Protein AF-A0A2M7UTR7-F1 (afdb_monomer_lite)

Secondary structure (DSSP, 8-state):
--SSS----SEEEE-SS-EEEHHHHHHHHHHHHHHHHHHHHHHHTT--HHHHHHHHHHHHHHHHHHHHHHIIIIISHHHHHH-GGGTT-GGG----HHHHHHHHHHHHHHHHHHHHHHHTTTS---

Structure (mmCIF, N/CA/C/O backbone):
data_AF-A0A2M7UTR7-F1
#
_entry.id   AF-A0A2M7UTR7-F1
#
loop_
_atom_site.group_PDB
_atom_site.id
_atom_site.type_symbol
_atom_site.label_atom_id
_atom_site.label_alt_id
_atom_site.label_comp_id
_atom_site.label_asym_id
_atom_site.label_entity_id
_atom_site.label_seq_id
_atom_site.pdbx_PDB_ins_code
_atom_site.Cartn_x
_atom_site.Cartn_y
_atom_site.Cartn_z
_atom_site.occupancy
_atom_site.B_iso_or_equiv
_atom_site.auth_seq_id
_atom_site.auth_comp_id
_atom_site.auth_asym_id
_atom_site.auth_atom_id
_atom_site.pdbx_PDB_model_num
ATOM 1 N N . MET A 1 1 ? 19.095 -34.687 -1.006 1.00 53.78 1 MET A N 1
ATOM 2 C CA . MET A 1 1 ? 19.496 -33.792 -2.116 1.00 53.78 1 MET A CA 1
ATOM 3 C C . MET A 1 1 ? 18.307 -33.437 -3.035 1.00 53.78 1 MET A C 1
ATOM 5 O O . MET A 1 1 ? 18.506 -33.242 -4.220 1.00 53.78 1 MET A O 1
ATOM 9 N N . PHE A 1 2 ? 17.070 -33.324 -2.514 1.00 61.19 2 PHE A N 1
ATOM 10 C CA . PHE A 1 2 ? 15.845 -33.112 -3.324 1.00 61.19 2 PHE A CA 1
ATOM 11 C C . PHE A 1 2 ? 15.116 -31.790 -3.008 1.00 61.19 2 PHE A C 1
ATOM 13 O O . PHE A 1 2 ? 14.211 -31.396 -3.732 1.00 61.19 2 PHE A O 1
ATOM 20 N N . LEU A 1 3 ? 15.519 -31.089 -1.940 1.00 62.69 3 LEU A N 1
ATOM 21 C CA . LEU A 1 3 ? 14.885 -29.848 -1.475 1.00 62.69 3 LEU A CA 1
ATOM 22 C C . LEU A 1 3 ? 15.537 -28.572 -2.037 1.00 62.69 3 LEU A C 1
ATOM 24 O O . LEU A 1 3 ? 14.979 -27.494 -1.884 1.00 62.69 3 LEU A O 1
ATOM 28 N N . HIS A 1 4 ? 16.703 -28.669 -2.686 1.00 64.81 4 HIS A N 1
ATOM 29 C CA . HIS A 1 4 ? 17.473 -27.489 -3.113 1.00 64.81 4 HIS A CA 1
ATOM 30 C C . HIS A 1 4 ? 17.095 -26.966 -4.509 1.00 64.81 4 HIS A C 1
ATOM 32 O O . HIS A 1 4 ? 17.538 -25.887 -4.888 1.00 64.81 4 HIS A O 1
ATOM 38 N N . THR A 1 5 ? 16.284 -27.707 -5.271 1.00 67.19 5 THR A N 1
ATOM 39 C CA . THR A 1 5 ? 15.971 -27.395 -6.681 1.00 67.19 5 THR A CA 1
ATOM 40 C C . THR A 1 5 ? 14.481 -27.359 -6.992 1.00 67.19 5 THR A C 1
ATOM 42 O O . THR A 1 5 ? 14.106 -27.164 -8.147 1.00 67.19 5 THR A O 1
ATOM 45 N N . PHE A 1 6 ? 13.615 -27.513 -5.988 1.00 71.56 6 PHE A N 1
ATOM 46 C CA . PHE A 1 6 ? 12.182 -27.343 -6.193 1.00 71.56 6 PHE A CA 1
ATOM 47 C C . PHE A 1 6 ? 11.869 -25.845 -6.259 1.00 71.56 6 PHE A C 1
ATOM 49 O O . PHE A 1 6 ? 11.554 -25.210 -5.257 1.00 71.56 6 PHE A O 1
ATOM 56 N N . ILE A 1 7 ? 12.038 -25.270 -7.449 1.00 73.38 7 ILE A N 1
ATOM 57 C CA . ILE A 1 7 ? 11.654 -23.897 -7.770 1.00 73.38 7 ILE A CA 1
ATOM 58 C C . ILE A 1 7 ? 10.252 -23.994 -8.379 1.00 73.38 7 ILE A C 1
ATOM 60 O O . ILE A 1 7 ? 10.135 -24.289 -9.572 1.00 73.38 7 ILE A O 1
ATOM 64 N N . PRO A 1 8 ? 9.173 -23.838 -7.588 1.00 75.06 8 PRO A N 1
ATOM 65 C CA . PRO A 1 8 ? 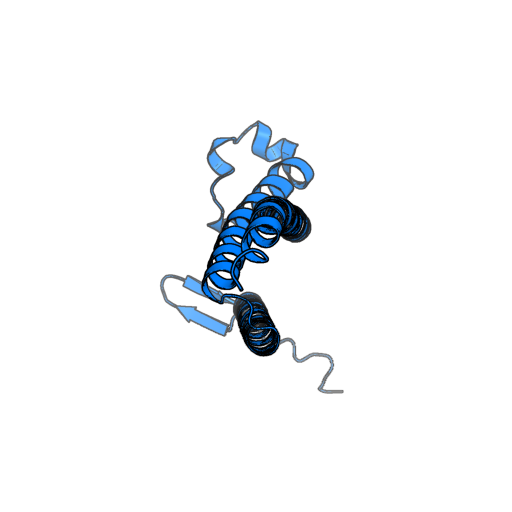7.837 -23.785 -8.158 1.00 75.06 8 PRO A CA 1
ATOM 66 C C . PRO A 1 8 ? 7.778 -22.628 -9.159 1.00 75.06 8 PRO A C 1
ATOM 68 O O . PRO A 1 8 ? 8.327 -21.551 -8.914 1.00 75.06 8 PRO A O 1
ATOM 71 N N . GLY A 1 9 ? 7.131 -22.859 -10.302 1.00 80.81 9 GLY A N 1
ATOM 72 C CA . GLY A 1 9 ? 6.949 -21.817 -11.306 1.00 80.81 9 GLY A CA 1
ATOM 73 C C . GLY A 1 9 ? 6.285 -20.576 -10.689 1.00 80.81 9 GLY A C 1
ATOM 74 O O . GLY A 1 9 ? 5.444 -20.711 -9.799 1.00 80.81 9 GLY A O 1
ATOM 75 N N . PRO A 1 10 ? 6.617 -19.355 -11.145 1.00 84.00 10 PRO A N 1
ATOM 76 C CA . PRO A 1 10 ? 6.105 -18.119 -10.544 1.00 84.00 10 PRO A CA 1
ATOM 77 C C . PRO A 1 10 ? 4.594 -17.915 -10.754 1.00 84.00 10 PRO A C 1
ATOM 79 O O . PRO A 1 10 ? 3.991 -17.013 -10.165 1.00 84.00 10 PRO A O 1
ATOM 82 N N . ILE A 1 11 ? 3.980 -18.751 -11.590 1.00 87.00 11 ILE A N 1
ATOM 83 C CA . ILE A 1 11 ? 2.613 -18.622 -12.069 1.00 87.00 11 ILE A CA 1
ATOM 84 C C . ILE A 1 11 ? 1.722 -19.588 -11.295 1.00 87.00 11 ILE A C 1
ATOM 86 O O . ILE A 1 11 ? 1.987 -20.788 -11.244 1.00 87.00 11 ILE A O 1
ATOM 90 N N . ALA A 1 12 ? 0.670 -19.048 -10.687 1.00 84.38 12 ALA A N 1
ATOM 91 C CA . ALA A 1 12 ? -0.348 -19.828 -9.998 1.00 84.38 12 ALA A CA 1
ATOM 92 C C . ALA A 1 12 ? -1.397 -20.323 -10.995 1.00 84.38 12 ALA A C 1
ATOM 94 O O . ALA A 1 12 ? -1.664 -21.519 -11.086 1.00 84.38 12 ALA A O 1
ATOM 95 N N . TRP A 1 13 ? -1.944 -19.395 -11.785 1.00 87.50 13 TRP A N 1
ATOM 96 C CA . TRP A 1 13 ? -2.955 -19.689 -12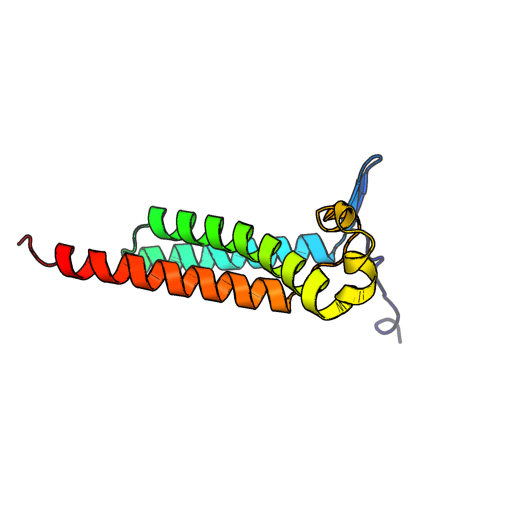.793 1.00 87.50 13 TRP A CA 1
ATOM 97 C C . TRP A 1 13 ? -2.710 -18.903 -14.075 1.00 87.50 13 TRP A C 1
ATOM 99 O O . TRP A 1 13 ? -2.407 -17.708 -14.052 1.00 87.50 13 TRP A O 1
ATOM 109 N N . HIS A 1 14 ? -2.901 -19.586 -15.199 1.00 83.62 14 HIS A N 1
ATOM 110 C CA . HIS A 1 14 ? -2.947 -18.988 -16.524 1.00 83.62 14 HIS A CA 1
ATOM 111 C C . HIS A 1 14 ? -4.399 -18.878 -16.976 1.00 83.62 14 HIS A C 1
ATOM 113 O O . HIS A 1 14 ? -5.060 -19.891 -17.191 1.00 83.62 14 HIS A O 1
ATOM 119 N N . PHE A 1 15 ? -4.878 -17.651 -17.159 1.00 86.81 15 PHE A N 1
ATOM 120 C CA . PHE A 1 15 ? -6.095 -17.385 -17.915 1.00 86.81 15 PHE A CA 1
ATOM 121 C C . PHE A 1 15 ? -5.722 -16.870 -19.307 1.00 86.81 15 PHE A C 1
ATOM 123 O O . PHE A 1 15 ? -4.632 -16.340 -19.510 1.00 86.81 15 PHE A O 1
ATOM 130 N N . VAL A 1 16 ? -6.649 -16.985 -20.264 1.00 80.19 16 VAL A N 1
ATOM 131 C CA . VAL A 1 16 ? -6.445 -16.547 -21.660 1.00 80.19 16 VAL A CA 1
ATOM 132 C C . VAL A 1 16 ? -6.094 -15.051 -21.754 1.00 80.19 16 VAL A C 1
ATOM 134 O O . VAL A 1 16 ? -5.353 -14.652 -22.643 1.00 80.19 16 VAL A O 1
ATOM 137 N N . ILE A 1 17 ? -6.588 -14.227 -20.821 1.00 82.50 17 ILE A N 1
ATOM 138 C CA . ILE A 1 17 ? -6.418 -12.761 -20.827 1.00 82.50 17 ILE A CA 1
ATOM 139 C C . ILE A 1 17 ? -5.408 -12.286 -19.767 1.00 82.50 17 ILE A C 1
ATOM 141 O O . ILE A 1 17 ? -4.844 -11.199 -19.883 1.00 82.50 17 ILE A O 1
ATOM 145 N N . THR A 1 18 ? -5.173 -13.046 -18.693 1.00 82.62 18 THR A N 1
ATOM 146 C CA . THR A 1 18 ? -4.357 -12.577 -17.559 1.00 82.62 18 THR A CA 1
ATOM 147 C C . THR A 1 18 ? -3.662 -13.728 -16.845 1.00 82.62 18 THR A C 1
ATOM 149 O O . THR A 1 18 ? -4.213 -14.814 -16.684 1.00 82.62 18 THR A O 1
ATOM 152 N N . VAL A 1 19 ? -2.443 -13.473 -16.381 1.00 85.69 19 VAL A N 1
ATOM 153 C CA . VAL A 1 19 ? -1.646 -14.427 -15.610 1.00 85.69 19 VAL A CA 1
ATOM 154 C C . VAL A 1 19 ? -1.660 -14.016 -14.144 1.00 85.69 19 VAL A C 1
ATOM 156 O O . VAL A 1 19 ? -1.355 -12.870 -13.813 1.00 85.69 19 VAL A O 1
ATOM 159 N N . VAL A 1 20 ? -2.016 -14.947 -13.261 1.00 85.88 20 VAL A N 1
ATOM 160 C CA . VAL A 1 20 ? -1.992 -14.736 -11.812 1.00 85.88 20 VAL A CA 1
ATOM 161 C C . VAL A 1 20 ? -0.710 -15.333 -11.257 1.00 85.88 20 VAL A C 1
ATOM 163 O O . VAL A 1 20 ? -0.462 -16.533 -11.378 1.00 85.88 20 VAL A O 1
ATOM 166 N N . TYR A 1 21 ? 0.097 -14.491 -10.624 1.00 89.06 21 TYR A N 1
ATOM 167 C CA . TYR A 1 21 ? 1.361 -14.889 -10.020 1.00 89.06 21 TYR A CA 1
ATOM 168 C C . TYR A 1 21 ? 1.202 -15.213 -8.534 1.00 89.06 21 TYR A C 1
ATOM 170 O O . TYR A 1 21 ? 0.430 -14.562 -7.823 1.00 89.06 21 TYR A O 1
ATOM 178 N N . TRP A 1 22 ? 1.999 -16.165 -8.041 1.00 89.31 22 TRP A N 1
ATOM 179 C CA . TRP A 1 22 ? 1.997 -16.556 -6.627 1.00 89.31 22 TRP A CA 1
ATOM 180 C C . TRP A 1 22 ? 2.311 -15.394 -5.687 1.00 89.31 22 TRP A C 1
ATOM 182 O O . TRP A 1 22 ? 1.669 -15.253 -4.647 1.00 89.31 22 TRP A O 1
ATOM 192 N N . TYR A 1 23 ? 3.257 -14.527 -6.057 1.00 87.56 23 TYR A N 1
ATOM 193 C CA . TYR A 1 23 ? 3.637 -13.398 -5.206 1.00 87.56 23 TYR A CA 1
ATOM 194 C C . TYR A 1 23 ? 2.463 -12.435 -4.979 1.00 87.56 23 TYR A C 1
ATOM 196 O O . TYR A 1 23 ? 2.277 -11.954 -3.865 1.00 87.56 23 TYR A O 1
ATOM 204 N N . GLY A 1 24 ? 1.637 -12.194 -6.005 1.00 88.50 24 GLY A N 1
ATOM 205 C CA . GLY A 1 24 ? 0.461 -11.333 -5.892 1.00 88.50 24 GLY A CA 1
ATOM 206 C C . GLY A 1 24 ? -0.558 -11.919 -4.921 1.00 88.50 24 GLY A C 1
ATOM 207 O O . GLY A 1 24 ? -1.016 -11.225 -4.017 1.00 88.50 24 GLY A O 1
ATOM 208 N N . LEU A 1 25 ? -0.828 -13.222 -5.044 1.00 91.06 25 LEU A N 1
ATOM 209 C CA . LEU A 1 25 ? -1.740 -13.936 -4.152 1.00 91.06 25 LEU A CA 1
ATOM 210 C C . LEU A 1 25 ? -1.283 -13.857 -2.688 1.00 91.06 25 LEU A C 1
ATOM 212 O O . LEU A 1 25 ? -2.079 -13.538 -1.807 1.00 91.06 25 LEU A O 1
ATOM 216 N N . LEU A 1 26 ? 0.003 -14.106 -2.429 1.00 92.56 26 LEU A N 1
ATOM 217 C CA . LEU A 1 26 ? 0.571 -14.060 -1.080 1.00 92.56 26 LEU A CA 1
ATOM 218 C C . LEU A 1 26 ? 0.514 -12.652 -0.475 1.00 92.56 26 LEU A C 1
ATOM 220 O O . LEU A 1 26 ? 0.159 -12.503 0.694 1.00 92.56 26 LEU A O 1
ATOM 224 N N . VAL A 1 27 ? 0.807 -11.615 -1.265 1.00 90.81 27 VAL A N 1
ATOM 225 C CA . VAL A 1 27 ? 0.725 -10.217 -0.811 1.00 90.81 27 VAL A CA 1
ATOM 226 C C . VAL A 1 27 ? -0.717 -9.831 -0.485 1.00 90.81 27 VAL A C 1
ATOM 228 O O . VAL A 1 27 ? -0.967 -9.240 0.566 1.00 90.81 27 VAL A O 1
ATOM 231 N N . THR A 1 28 ? -1.683 -10.203 -1.330 1.00 92.81 28 THR A N 1
ATOM 232 C CA . THR A 1 28 ? -3.105 -9.953 -1.061 1.00 92.81 28 THR A CA 1
ATOM 233 C C . THR A 1 28 ? -3.569 -10.679 0.199 1.00 92.81 28 THR A C 1
ATOM 235 O O . THR A 1 28 ? -4.226 -10.067 1.041 1.00 92.81 28 THR A O 1
ATOM 238 N N . LEU A 1 29 ? -3.188 -11.948 0.380 1.00 95.94 29 LEU A N 1
ATOM 239 C CA . LEU A 1 29 ? -3.497 -12.705 1.596 1.00 95.94 29 LEU A CA 1
ATOM 240 C C . LEU A 1 29 ? -2.898 -12.050 2.846 1.00 95.94 29 LEU A C 1
ATOM 242 O O . LEU A 1 29 ? -3.591 -11.928 3.854 1.00 95.94 29 LEU A O 1
ATOM 246 N N . GLY A 1 30 ? -1.654 -11.569 2.772 1.00 95.12 30 GLY A N 1
ATOM 247 C CA . GLY A 1 30 ? -1.023 -10.814 3.855 1.00 95.12 30 GLY A CA 1
ATOM 248 C C . GLY A 1 30 ? -1.785 -9.529 4.196 1.00 95.12 30 GLY A C 1
ATOM 249 O O . GLY A 1 30 ? -2.040 -9.257 5.369 1.00 95.12 30 GLY A O 1
ATOM 250 N N . GLY A 1 31 ? -2.222 -8.777 3.182 1.00 93.94 31 GLY A N 1
ATOM 251 C CA . GLY A 1 31 ? -3.041 -7.576 3.364 1.00 93.94 31 GLY A CA 1
ATOM 252 C C . GLY A 1 31 ? -4.392 -7.866 4.026 1.00 93.94 31 GLY A C 1
ATOM 253 O O . GLY A 1 31 ? -4.776 -7.185 4.977 1.00 93.94 31 GLY A O 1
ATOM 254 N N . VAL A 1 32 ? -5.088 -8.916 3.577 1.00 95.56 32 VAL A N 1
ATOM 255 C CA . VAL A 1 32 ? -6.369 -9.351 4.161 1.00 95.56 32 VAL A CA 1
ATOM 256 C C . VAL A 1 32 ? -6.182 -9.811 5.606 1.00 95.56 32 VAL A C 1
ATOM 258 O O . VAL A 1 32 ? -6.936 -9.391 6.484 1.00 95.56 32 VAL A O 1
ATOM 261 N N . ALA A 1 33 ? -5.163 -10.627 5.881 1.00 96.62 33 ALA A N 1
ATOM 262 C CA . ALA A 1 33 ? -4.852 -11.082 7.233 1.00 96.62 33 ALA A CA 1
ATOM 263 C C . ALA A 1 33 ? -4.543 -9.903 8.172 1.00 96.62 33 ALA A C 1
ATOM 265 O O . ALA A 1 33 ? -5.060 -9.855 9.290 1.00 96.62 33 ALA A O 1
ATOM 266 N N . GLY A 1 34 ? -3.771 -8.919 7.697 1.00 94.50 34 GLY A N 1
ATOM 267 C CA . GLY A 1 34 ? -3.490 -7.686 8.430 1.00 94.50 34 GLY A CA 1
ATOM 268 C C . GLY A 1 34 ? -4.758 -6.893 8.753 1.00 94.50 34 GLY A C 1
ATOM 269 O O . GLY A 1 34 ? -4.963 -6.504 9.902 1.00 94.50 34 GLY A O 1
ATOM 270 N N . PHE A 1 35 ? -5.657 -6.716 7.780 1.00 94.38 35 PHE A N 1
ATOM 271 C CA . PHE A 1 35 ? -6.932 -6.033 8.008 1.00 94.38 35 PHE A CA 1
ATOM 272 C C . PHE A 1 35 ? -7.808 -6.762 9.033 1.00 94.38 35 PHE A C 1
ATOM 274 O O . PHE A 1 35 ? -8.324 -6.134 9.955 1.00 94.38 35 PHE A O 1
ATOM 281 N N . VAL A 1 36 ? -7.940 -8.088 8.924 1.00 94.94 36 VAL A N 1
ATOM 282 C CA . VAL A 1 36 ? -8.720 -8.897 9.875 1.00 94.94 36 VAL A CA 1
ATOM 283 C C . VAL A 1 36 ? -8.157 -8.776 11.291 1.00 94.94 36 VAL A C 1
ATOM 285 O O . VAL A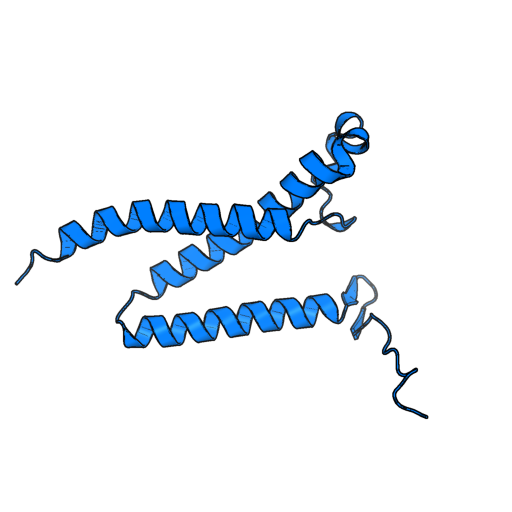 1 36 ? -8.923 -8.647 12.248 1.00 94.94 36 VAL A O 1
ATOM 288 N N . LEU A 1 37 ? -6.832 -8.787 11.437 1.00 94.94 37 LEU A N 1
ATOM 289 C CA . LEU A 1 37 ? -6.171 -8.628 12.729 1.00 94.94 37 LEU A CA 1
ATOM 290 C C . LEU A 1 37 ? -6.456 -7.252 13.345 1.00 94.94 37 LEU A C 1
ATOM 292 O O . LEU A 1 37 ? -6.866 -7.176 14.504 1.00 94.94 37 LEU A O 1
ATOM 296 N N . ILE A 1 38 ? -6.325 -6.175 12.565 1.00 92.69 38 ILE A N 1
ATOM 297 C CA . ILE A 1 38 ? -6.605 -4.818 13.052 1.00 92.69 38 ILE A CA 1
ATOM 298 C C . ILE A 1 38 ? -8.099 -4.640 13.347 1.00 92.69 38 ILE A C 1
ATOM 300 O O . ILE A 1 38 ? -8.447 -4.021 14.346 1.00 92.69 38 ILE A O 1
ATOM 304 N N . ALA A 1 39 ? -8.997 -5.224 12.552 1.00 92.50 39 ALA A N 1
ATOM 305 C CA . ALA A 1 39 ? -10.437 -5.178 12.807 1.00 92.50 39 ALA A CA 1
ATOM 306 C C . ALA A 1 39 ? -10.817 -5.882 14.121 1.00 92.50 39 ALA A C 1
ATOM 308 O O . ALA A 1 39 ? -11.653 -5.382 14.877 1.00 92.50 39 ALA A O 1
ATOM 309 N N . ARG A 1 40 ? -10.175 -7.017 14.434 1.00 92.75 40 ARG A N 1
ATOM 310 C CA . ARG A 1 40 ? -10.349 -7.706 15.724 1.00 92.75 40 ARG A CA 1
ATOM 311 C C . ARG A 1 40 ? -9.852 -6.853 16.890 1.00 92.75 40 ARG A C 1
ATOM 313 O O . ARG A 1 40 ? -10.554 -6.748 17.892 1.00 92.75 40 ARG A O 1
ATOM 320 N N . LEU A 1 41 ? -8.694 -6.210 16.737 1.00 90.81 41 LEU A N 1
ATOM 321 C CA . LEU A 1 41 ? -8.134 -5.314 17.751 1.00 90.81 41 LEU A CA 1
ATOM 322 C C . LEU A 1 41 ? -8.994 -4.056 17.947 1.00 90.81 41 LEU A C 1
ATOM 324 O O . LEU A 1 41 ? -9.258 -3.654 19.077 1.00 90.81 41 LEU A O 1
ATOM 328 N N . ALA A 1 42 ? -9.499 -3.469 16.861 1.00 89.50 42 ALA A N 1
ATOM 329 C CA . ALA A 1 42 ? -10.405 -2.324 16.897 1.00 89.50 42 ALA A CA 1
ATOM 330 C C . ALA A 1 42 ? -11.672 -2.646 17.699 1.00 89.50 42 ALA A C 1
ATOM 332 O O . ALA A 1 42 ? -12.108 -1.839 18.517 1.00 89.50 42 ALA A O 1
ATOM 333 N N . LYS A 1 43 ? -12.216 -3.860 17.535 1.00 88.06 43 LYS A N 1
ATOM 334 C CA . LYS A 1 43 ? -13.375 -4.320 18.302 1.00 88.06 43 LYS A CA 1
ATOM 335 C C . LYS A 1 43 ? -13.083 -4.411 19.804 1.00 88.06 43 LYS A C 1
ATOM 337 O O . LYS A 1 43 ? -13.945 -4.032 20.588 1.00 88.06 43 LYS A O 1
ATOM 342 N N . SER A 1 44 ? -11.894 -4.866 20.215 1.00 87.69 44 SER A N 1
ATOM 343 C CA . SER A 1 44 ? -11.549 -4.953 21.645 1.00 87.69 44 SER A CA 1
ATOM 344 C C . SER A 1 44 ? -11.372 -3.590 22.318 1.00 87.69 44 SER A C 1
ATOM 346 O O . SER A 1 44 ? -11.596 -3.478 23.517 1.00 87.69 44 SER A O 1
ATOM 348 N N . ILE A 1 45 ? -11.009 -2.553 21.558 1.00 88.12 45 ILE A N 1
ATOM 349 C CA . ILE A 1 45 ? -10.833 -1.183 22.070 1.00 88.12 45 ILE A CA 1
ATOM 350 C C . ILE A 1 45 ? -12.034 -0.266 21.771 1.00 88.12 45 ILE A C 1
ATOM 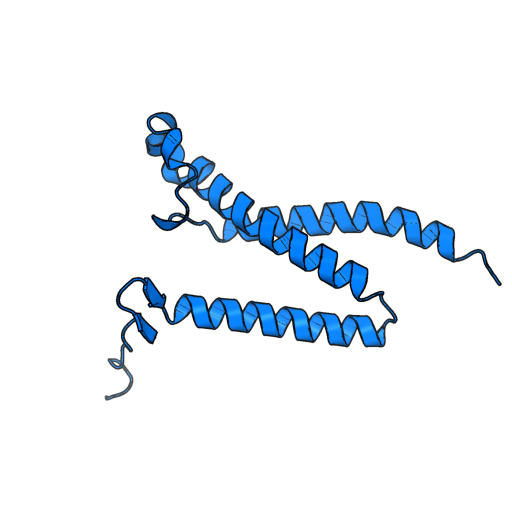352 O O . ILE A 1 45 ? -11.919 0.946 21.914 1.00 88.12 45 ILE A O 1
ATOM 356 N N . HIS A 1 46 ? -13.171 -0.822 21.329 1.00 85.56 46 HIS A N 1
ATOM 357 C CA . HIS A 1 46 ? -14.375 -0.073 20.926 1.00 85.56 46 HIS A CA 1
ATOM 358 C C . HIS A 1 46 ? -14.123 0.999 19.849 1.00 85.56 46 HIS A C 1
ATOM 360 O O . HIS A 1 46 ? -14.845 1.991 19.750 1.00 85.56 46 HIS A O 1
ATOM 366 N N . PHE A 1 47 ? -13.111 0.796 19.004 1.00 83.88 47 PHE A N 1
ATOM 367 C CA . PHE A 1 47 ? -12.813 1.716 17.918 1.00 83.88 47 PHE A CA 1
ATOM 368 C C . PHE A 1 47 ? -13.816 1.535 16.768 1.00 83.88 47 PHE A C 1
ATOM 370 O O . PHE A 1 47 ? -14.078 0.404 16.339 1.00 83.88 47 PHE A O 1
ATOM 377 N N . PRO A 1 48 ? -14.361 2.629 16.211 1.00 85.44 48 PRO A N 1
ATOM 378 C CA . PRO A 1 48 ? -15.345 2.561 15.139 1.00 85.44 48 PRO A CA 1
ATOM 379 C C . PRO A 1 48 ? -14.768 1.944 13.855 1.00 85.44 48 PRO A C 1
ATOM 381 O O . PRO A 1 48 ? -13.907 2.519 13.184 1.00 85.44 48 PRO A O 1
ATOM 384 N N . LEU A 1 49 ? -15.311 0.789 13.454 1.00 85.81 49 LEU A N 1
ATOM 385 C CA . LEU A 1 49 ? -14.867 0.029 12.276 1.00 85.81 49 LEU A CA 1
ATOM 386 C C . LEU A 1 49 ? -14.991 0.817 10.957 1.00 85.81 49 LEU A C 1
ATOM 388 O O . LEU A 1 49 ? -14.212 0.602 10.027 1.00 85.81 49 LEU A O 1
ATOM 392 N N . ALA A 1 50 ? -15.928 1.767 10.887 1.00 87.25 50 ALA A N 1
ATOM 393 C CA . ALA A 1 50 ? -16.081 2.664 9.742 1.00 87.25 50 ALA A CA 1
ATOM 394 C C . ALA A 1 50 ? -14.811 3.495 9.492 1.00 87.25 50 ALA A C 1
ATOM 396 O O . ALA A 1 50 ? -14.353 3.614 8.357 1.00 87.25 50 ALA A O 1
ATOM 397 N N . HIS A 1 51 ? -14.188 4.011 10.557 1.00 87.50 51 HIS A N 1
ATOM 398 C CA . HIS A 1 51 ? -12.948 4.773 10.433 1.00 87.50 51 HIS A CA 1
ATOM 399 C C . HIS A 1 51 ? -11.775 3.895 10.020 1.00 87.50 51 HIS A C 1
ATOM 401 O O . HIS A 1 51 ? -10.948 4.348 9.233 1.00 87.50 51 HIS A O 1
ATOM 407 N N . LEU A 1 52 ? -11.723 2.654 10.514 1.00 88.69 52 LEU A N 1
ATOM 408 C CA . LEU A 1 52 ? -10.693 1.701 10.119 1.00 88.69 52 LEU A CA 1
ATOM 409 C C . LEU A 1 52 ? -10.805 1.358 8.629 1.00 88.69 52 LEU A C 1
ATOM 411 O O . LEU A 1 52 ? -9.813 1.414 7.913 1.00 88.69 52 LEU A O 1
ATOM 415 N N . THR A 1 53 ? -12.015 1.060 8.157 1.00 90.75 53 THR A N 1
ATOM 416 C CA . THR A 1 53 ? -12.266 0.702 6.754 1.00 90.75 53 THR A CA 1
ATOM 417 C C . THR A 1 53 ? -11.910 1.856 5.817 1.00 90.75 53 THR A C 1
ATOM 419 O O . THR A 1 53 ? -11.205 1.647 4.832 1.00 90.75 53 THR A O 1
ATOM 422 N N . ASN A 1 54 ? -12.313 3.084 6.164 1.00 91.44 54 ASN A N 1
ATOM 423 C CA . ASN A 1 54 ? -11.943 4.283 5.410 1.00 91.44 54 ASN A CA 1
ATOM 424 C C . ASN A 1 54 ? -10.425 4.472 5.368 1.00 91.44 54 ASN A C 1
ATOM 426 O O . ASN A 1 54 ? -9.865 4.703 4.299 1.00 91.44 54 ASN A O 1
ATOM 430 N N . LEU A 1 55 ? -9.755 4.341 6.517 1.00 91.31 55 LEU A N 1
ATOM 431 C CA . LEU A 1 55 ? -8.305 4.464 6.598 1.00 91.31 55 LEU A CA 1
ATOM 432 C C . LEU A 1 55 ? -7.614 3.426 5.711 1.00 91.31 55 LEU A C 1
ATOM 434 O O . LEU A 1 55 ? -6.794 3.797 4.881 1.00 91.31 55 LEU A O 1
ATOM 438 N N . THR A 1 56 ? -7.981 2.147 5.828 1.00 92.69 56 THR A N 1
ATOM 439 C CA . THR A 1 56 ? -7.424 1.077 4.990 1.00 92.69 56 THR A CA 1
ATOM 440 C C . THR A 1 56 ? -7.641 1.356 3.505 1.00 92.69 56 THR A C 1
ATOM 442 O O . THR A 1 56 ? -6.702 1.225 2.723 1.00 92.69 56 THR A O 1
ATOM 445 N N . PHE A 1 57 ? -8.838 1.790 3.111 1.00 92.69 57 PHE A N 1
ATOM 446 C CA . PHE A 1 57 ? -9.152 2.108 1.720 1.00 92.69 57 PHE A CA 1
ATOM 447 C C . PHE A 1 57 ? -8.264 3.232 1.168 1.00 92.69 57 PHE A C 1
ATOM 449 O O . PHE A 1 57 ? -7.624 3.061 0.128 1.00 92.69 57 PHE A O 1
ATOM 456 N N . TYR A 1 58 ? -8.150 4.351 1.892 1.00 93.06 58 TYR A N 1
ATOM 457 C CA . TYR A 1 58 ? -7.267 5.448 1.495 1.00 93.06 58 TYR A CA 1
ATOM 458 C C . TYR A 1 58 ? -5.798 5.019 1.476 1.00 93.06 58 TYR A C 1
ATOM 460 O O . TYR A 1 58 ? -5.093 5.312 0.513 1.00 93.06 58 TYR A O 1
ATOM 468 N N . THR A 1 59 ? -5.333 4.282 2.487 1.00 93.81 59 THR A N 1
ATOM 469 C CA . THR A 1 59 ? -3.953 3.784 2.548 1.00 93.81 59 THR A CA 1
ATOM 470 C C . THR A 1 59 ? -3.614 2.900 1.352 1.00 93.81 59 THR A C 1
ATOM 472 O O . THR A 1 59 ? -2.529 3.045 0.799 1.00 93.81 59 THR A O 1
ATOM 475 N N . VAL A 1 60 ? -4.522 2.024 0.910 1.00 93.25 60 VAL A N 1
ATOM 476 C CA . VAL A 1 60 ? -4.297 1.189 -0.279 1.00 93.25 60 VAL A CA 1
ATOM 477 C C . VAL A 1 60 ? -4.180 2.059 -1.532 1.00 93.25 60 VAL A C 1
ATOM 479 O O . VAL A 1 60 ? -3.195 1.943 -2.255 1.00 93.25 60 VAL A O 1
ATOM 482 N N . ILE A 1 61 ? -5.124 2.975 -1.768 1.00 93.56 61 ILE A N 1
ATOM 483 C CA . ILE A 1 61 ? -5.129 3.828 -2.970 1.00 93.56 61 ILE A CA 1
ATOM 484 C C . ILE A 1 61 ? -3.872 4.697 -3.042 1.00 93.56 61 ILE A C 1
ATOM 486 O O . ILE A 1 61 ? -3.135 4.667 -4.029 1.00 93.56 61 ILE A O 1
ATOM 490 N N . PHE A 1 62 ? -3.603 5.459 -1.985 1.00 94.12 62 PHE A N 1
ATOM 491 C CA . PHE A 1 62 ? -2.442 6.340 -1.934 1.00 94.12 62 PHE A CA 1
ATOM 492 C C . PHE A 1 62 ? -1.129 5.558 -1.854 1.00 94.12 62 PHE A C 1
ATOM 494 O O . PHE A 1 62 ? -0.123 6.026 -2.376 1.00 94.12 62 PHE A O 1
ATOM 501 N N . GLY A 1 63 ? -1.133 4.359 -1.270 1.00 93.56 63 GLY A N 1
ATOM 502 C CA . GLY A 1 63 ? 0.003 3.443 -1.289 1.00 93.56 63 GLY A CA 1
ATOM 503 C C . GLY A 1 63 ? 0.358 3.014 -2.712 1.00 93.56 63 GLY A C 1
ATOM 504 O O . GLY A 1 63 ? 1.510 3.143 -3.112 1.00 93.56 63 GLY A O 1
ATOM 505 N N . PHE A 1 64 ? -0.620 2.589 -3.519 1.00 91.50 64 PHE A N 1
ATOM 506 C CA . PHE A 1 64 ? -0.387 2.256 -4.931 1.00 91.50 64 PHE A CA 1
ATOM 507 C C . PHE A 1 64 ? 0.108 3.464 -5.738 1.00 91.50 64 PHE A C 1
ATOM 509 O O . PHE A 1 64 ? 1.065 3.342 -6.507 1.00 91.50 64 PHE A O 1
ATOM 516 N N . LEU A 1 65 ? -0.490 4.641 -5.528 1.00 91.94 65 LEU A N 1
ATOM 517 C CA . LEU A 1 65 ? -0.062 5.876 -6.191 1.00 91.94 65 LEU A CA 1
ATOM 518 C C . LEU A 1 65 ? 1.360 6.283 -5.790 1.00 91.94 65 LEU A C 1
ATOM 520 O O . LEU A 1 65 ? 2.180 6.588 -6.653 1.00 91.94 65 LEU A O 1
ATOM 524 N N . GLY A 1 66 ? 1.679 6.244 -4.498 1.00 91.56 66 GLY A N 1
ATOM 525 C CA . GLY A 1 66 ? 3.006 6.563 -3.979 1.00 91.56 66 GLY A CA 1
ATOM 526 C C . GLY A 1 66 ? 4.068 5.574 -4.437 1.00 91.56 66 GLY A C 1
ATOM 527 O O . GLY A 1 66 ? 5.170 5.974 -4.801 1.00 91.56 66 GLY A O 1
ATOM 528 N N . ALA A 1 67 ? 3.723 4.290 -4.506 1.00 91.75 67 ALA A N 1
ATOM 529 C CA . ALA A 1 67 ? 4.599 3.254 -5.031 1.00 91.75 67 ALA A CA 1
ATOM 530 C C . ALA A 1 67 ? 4.965 3.494 -6.503 1.00 91.75 67 ALA A C 1
ATOM 532 O O . ALA A 1 67 ? 6.115 3.280 -6.899 1.00 91.75 67 ALA A O 1
ATOM 533 N N . ARG A 1 68 ? 4.011 3.985 -7.305 1.00 89.56 68 ARG A N 1
ATOM 534 C CA . ARG A 1 68 ? 4.258 4.361 -8.701 1.00 89.56 68 ARG A CA 1
ATOM 535 C C . ARG A 1 68 ? 5.049 5.660 -8.814 1.00 89.56 68 ARG A C 1
ATOM 537 O O . ARG A 1 68 ? 6.044 5.696 -9.531 1.00 89.56 68 ARG A O 1
ATOM 544 N N . ALA A 1 69 ? 4.645 6.699 -8.087 1.00 88.56 69 ALA A N 1
ATOM 545 C CA . ALA A 1 69 ? 5.321 7.991 -8.100 1.00 88.56 69 ALA A CA 1
ATOM 546 C C . ALA A 1 69 ? 6.790 7.859 -7.679 1.00 88.56 69 ALA A C 1
ATOM 548 O O . ALA A 1 69 ? 7.669 8.401 -8.339 1.00 88.56 69 ALA A O 1
ATOM 549 N N . PHE A 1 70 ? 7.077 7.076 -6.637 1.00 90.69 70 PHE A N 1
ATOM 550 C CA . PHE A 1 70 ? 8.444 6.862 -6.172 1.00 90.69 70 PHE A CA 1
ATOM 551 C C . PHE A 1 70 ? 9.302 6.137 -7.213 1.00 90.69 70 PHE A C 1
ATOM 553 O O . PHE A 1 70 ? 10.435 6.536 -7.457 1.00 90.69 70 PHE A O 1
ATOM 560 N N . TYR A 1 71 ? 8.761 5.103 -7.863 1.00 88.50 71 TYR A N 1
ATOM 561 C CA . TYR A 1 71 ? 9.473 4.396 -8.929 1.00 88.50 71 TYR A CA 1
ATOM 562 C C . TYR A 1 71 ? 9.837 5.341 -10.084 1.00 88.50 71 TYR A C 1
ATOM 564 O O . TYR A 1 71 ? 10.982 5.383 -10.529 1.00 88.50 71 TYR A O 1
ATOM 572 N N . VAL A 1 72 ? 8.873 6.149 -10.523 1.00 86.69 72 VAL A N 1
ATOM 573 C CA . VAL A 1 72 ? 9.049 7.093 -11.631 1.00 86.69 72 VAL A CA 1
ATOM 574 C C . VAL A 1 72 ? 10.033 8.213 -11.279 1.00 86.69 72 VAL A C 1
ATOM 576 O O . VAL A 1 72 ? 10.858 8.574 -12.110 1.00 86.69 72 VAL A O 1
ATOM 579 N N . LEU A 1 73 ? 9.972 8.754 -10.059 1.00 86.75 73 LEU A N 1
ATOM 580 C CA . LEU A 1 73 ? 10.791 9.898 -9.642 1.00 86.75 73 LEU A CA 1
ATOM 581 C C . LEU A 1 73 ? 12.220 9.519 -9.243 1.00 86.75 73 LEU A C 1
ATOM 583 O O . LEU A 1 73 ? 13.136 10.298 -9.483 1.00 86.75 73 LEU A O 1
ATOM 587 N N . PHE A 1 74 ? 12.418 8.357 -8.615 1.00 84.69 74 PHE A N 1
ATOM 588 C CA . PHE A 1 74 ? 13.709 8.000 -8.015 1.00 84.69 74 PHE A CA 1
ATOM 589 C C . PHE A 1 74 ? 14.455 6.886 -8.745 1.00 84.69 74 PHE A C 1
ATOM 591 O O . PHE A 1 74 ? 15.675 6.827 -8.634 1.00 84.69 74 PHE A O 1
ATOM 598 N N . ILE A 1 75 ? 13.755 5.996 -9.455 1.00 82.38 75 ILE A N 1
ATOM 599 C CA . ILE A 1 75 ? 14.389 4.840 -10.107 1.00 82.38 75 ILE A CA 1
ATOM 600 C C . ILE A 1 75 ? 14.556 5.108 -11.602 1.00 82.38 75 ILE A C 1
ATOM 602 O O . ILE A 1 75 ? 15.663 4.993 -12.110 1.00 82.38 75 ILE A O 1
ATOM 606 N N . GLU A 1 76 ? 13.487 5.517 -12.290 1.00 82.06 76 GLU A N 1
ATOM 607 C CA . GLU A 1 76 ? 13.477 5.641 -13.758 1.00 82.06 76 GLU A CA 1
ATOM 608 C C . GLU A 1 76 ? 13.192 7.059 -14.274 1.00 82.06 76 GLU A C 1
ATOM 610 O O . GLU A 1 76 ? 12.550 7.269 -15.306 1.00 82.06 76 GLU A O 1
ATOM 615 N N . TRP A 1 77 ? 13.690 8.072 -13.565 1.00 81.50 77 TRP A N 1
ATOM 616 C CA . TRP A 1 77 ? 13.447 9.471 -13.928 1.00 81.50 77 TRP A CA 1
ATOM 617 C C . TRP A 1 77 ? 13.923 9.817 -15.344 1.00 81.50 77 TRP A C 1
ATOM 619 O O . TRP A 1 77 ? 13.218 10.496 -16.087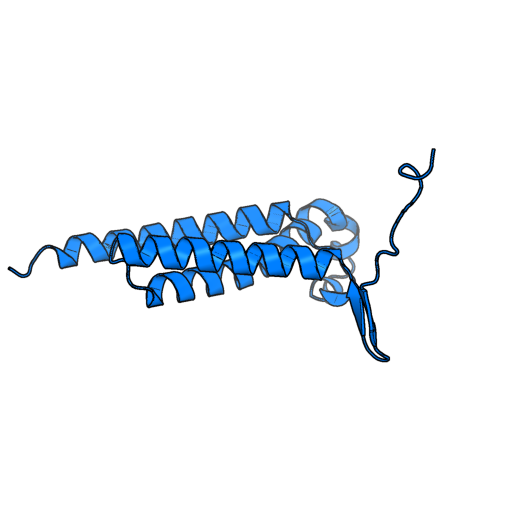 1.00 81.50 77 TRP A O 1
ATOM 629 N N . SER A 1 78 ? 15.092 9.309 -15.749 1.00 80.81 78 SER A N 1
ATOM 630 C CA . SER A 1 78 ? 15.652 9.554 -17.085 1.00 80.81 78 SER A CA 1
ATOM 631 C C . SER A 1 78 ? 14.700 9.081 -18.193 1.00 80.81 78 SER A C 1
ATOM 633 O O . SER A 1 78 ? 14.389 9.836 -19.115 1.00 80.81 78 SER A O 1
ATOM 635 N N . TYR A 1 79 ? 14.139 7.876 -18.047 1.00 80.38 79 TYR A N 1
ATOM 636 C CA . TYR A 1 79 ? 13.204 7.291 -19.005 1.00 80.38 79 TYR A CA 1
ATOM 637 C C . TYR A 1 79 ? 11.844 8.008 -19.024 1.00 80.38 79 TYR A C 1
ATOM 639 O O . TYR A 1 79 ? 11.312 8.332 -20.087 1.00 80.38 79 TYR A O 1
ATOM 647 N N . TYR A 1 80 ? 11.273 8.306 -17.854 1.00 80.56 80 TYR A N 1
ATOM 648 C CA . TYR A 1 80 ? 9.942 8.919 -17.775 1.00 80.56 80 TYR A CA 1
ATOM 649 C C . TYR A 1 80 ? 9.934 10.431 -18.024 1.00 80.56 80 TYR A C 1
ATOM 651 O O . TYR A 1 80 ? 8.891 10.972 -18.397 1.00 80.56 80 TYR A O 1
ATOM 659 N N . SER A 1 81 ? 11.074 11.115 -17.879 1.00 78.44 81 SER A N 1
ATOM 660 C CA . SER A 1 81 ? 11.198 12.542 -18.213 1.00 78.44 81 SER A CA 1
ATOM 661 C C . SER A 1 81 ? 10.950 12.817 -19.699 1.00 78.44 81 SER A C 1
ATOM 663 O O . SER A 1 81 ? 10.413 13.864 -20.052 1.00 78.44 81 SER A O 1
ATOM 665 N N . THR A 1 82 ? 11.272 11.849 -20.561 1.00 83.00 82 THR A N 1
ATOM 666 C CA . THR A 1 82 ? 11.042 11.914 -22.011 1.00 83.00 82 THR A CA 1
ATOM 667 C C . THR A 1 82 ? 9.727 11.254 -22.435 1.00 83.00 82 THR A C 1
ATOM 669 O O . THR A 1 82 ? 9.146 11.652 -23.440 1.00 83.00 82 THR A O 1
ATOM 672 N N . ASN A 1 83 ? 9.204 10.310 -21.643 1.00 78.56 83 ASN A N 1
ATOM 673 C CA . ASN A 1 83 ? 7.978 9.556 -21.929 1.00 78.56 83 ASN A CA 1
ATOM 674 C C . ASN A 1 83 ? 6.899 9.761 -20.853 1.00 78.56 83 ASN A C 1
ATOM 676 O O . ASN A 1 83 ? 6.433 8.823 -20.200 1.00 78.56 83 ASN A O 1
ATOM 680 N N . THR A 1 84 ? 6.454 11.008 -20.682 1.00 75.75 84 THR A N 1
ATOM 681 C CA . THR A 1 84 ? 5.519 11.413 -19.614 1.00 75.75 84 THR A CA 1
ATOM 682 C C . THR A 1 84 ? 4.168 10.681 -19.681 1.00 75.75 84 THR A C 1
ATOM 684 O O . THR A 1 84 ? 3.529 10.451 -18.656 1.00 75.75 84 THR A O 1
ATOM 687 N N . GLY A 1 85 ? 3.745 10.245 -20.875 1.00 78.25 85 GLY A N 1
ATOM 688 C CA . GLY A 1 85 ? 2.511 9.473 -21.080 1.00 78.25 85 GLY A CA 1
ATOM 689 C C . GLY A 1 85 ? 2.550 8.040 -20.530 1.00 78.25 85 GLY A C 1
ATOM 690 O O . GLY A 1 85 ? 1.502 7.422 -20.345 1.00 78.25 85 GLY A O 1
ATOM 691 N N . GLU A 1 86 ? 3.733 7.495 -20.234 1.00 76.56 86 GLU A N 1
ATOM 692 C CA . GLU A 1 86 ? 3.890 6.124 -19.719 1.00 76.56 86 GLU A CA 1
ATOM 693 C C . GLU A 1 86 ? 3.868 6.044 -18.189 1.00 76.56 86 GLU A C 1
ATOM 695 O O . GLU A 1 86 ? 3.776 4.963 -17.604 1.00 76.56 86 GLU A O 1
ATOM 700 N N . ILE A 1 87 ? 3.865 7.195 -17.516 1.00 77.25 87 ILE A N 1
ATOM 701 C CA . ILE A 1 87 ? 3.863 7.292 -16.054 1.00 77.25 87 ILE A CA 1
ATOM 702 C C . ILE A 1 87 ? 2.643 6.580 -15.452 1.00 77.25 87 ILE A C 1
ATOM 704 O O . ILE A 1 87 ? 2.761 5.929 -14.416 1.00 77.25 87 ILE A O 1
ATOM 708 N N . LEU A 1 88 ? 1.489 6.622 -16.123 1.00 76.94 88 LEU A N 1
ATOM 709 C CA . LEU A 1 88 ? 0.245 6.009 -15.643 1.00 76.94 88 LEU A CA 1
ATOM 710 C C . LEU A 1 88 ? 0.074 4.531 -16.029 1.00 76.94 88 LEU A C 1
ATOM 712 O O . LEU A 1 88 ? -0.886 3.904 -15.585 1.00 76.94 88 LEU A O 1
ATOM 716 N N . LYS A 1 89 ? 0.982 3.946 -16.821 1.00 78.62 89 LYS A N 1
ATOM 717 C CA . LYS A 1 89 ? 0.883 2.547 -17.271 1.00 78.62 89 LYS A CA 1
ATOM 718 C C . LYS A 1 89 ? 1.299 1.567 -16.165 1.00 78.62 89 LYS A C 1
ATOM 720 O O . LYS A 1 89 ? 2.343 0.926 -16.233 1.00 78.62 89 LYS A O 1
ATOM 725 N N . PHE A 1 90 ? 0.464 1.423 -15.137 1.00 72.69 90 PHE A N 1
ATOM 726 C CA . PHE A 1 90 ? 0.730 0.551 -13.981 1.00 72.69 90 PHE A CA 1
ATOM 727 C C . PHE A 1 90 ? 0.801 -0.948 -14.331 1.00 72.69 90 PHE A C 1
ATOM 729 O O . PHE A 1 90 ? 1.397 -1.728 -13.593 1.00 72.69 90 PHE A O 1
ATOM 736 N N . TRP A 1 91 ? 0.231 -1.362 -15.466 1.00 76.44 91 TRP A N 1
ATOM 737 C CA . TRP A 1 91 ? 0.241 -2.752 -15.943 1.00 76.44 91 TRP A CA 1
ATOM 738 C C . TRP A 1 91 ? 1.558 -3.185 -16.599 1.00 76.44 91 TRP A C 1
ATOM 740 O O . TRP A 1 91 ? 1.776 -4.380 -16.772 1.00 76.44 91 TRP A O 1
ATOM 750 N N . GLN A 1 92 ? 2.450 -2.252 -16.946 1.00 74.00 92 GLN A N 1
ATOM 751 C CA . GLN A 1 92 ? 3.782 -2.580 -17.476 1.00 74.00 92 GLN A CA 1
ATOM 752 C C . GLN A 1 92 ? 4.790 -2.940 -16.368 1.00 74.00 92 GLN A C 1
ATOM 754 O O . GLN A 1 92 ? 5.945 -3.241 -16.655 1.00 74.00 92 GLN A O 1
ATOM 759 N N . GLY A 1 93 ? 4.361 -2.927 -15.102 1.00 73.56 93 GLY A N 1
ATOM 760 C CA . GLY A 1 93 ? 5.237 -3.081 -13.944 1.00 73.56 93 GLY A CA 1
ATOM 761 C C . GLY A 1 93 ? 5.813 -1.742 -13.472 1.00 73.56 93 GLY A C 1
ATOM 762 O O . GLY A 1 93 ? 5.294 -0.674 -13.794 1.00 73.56 93 GLY A O 1
ATOM 763 N N . GLY A 1 94 ? 6.874 -1.788 -12.663 1.00 78.81 94 GLY A N 1
ATOM 764 C CA . GLY A 1 94 ? 7.517 -0.584 -12.120 1.00 78.81 94 GLY A CA 1
ATOM 765 C C . GLY A 1 94 ? 6.767 0.014 -10.928 1.00 78.81 94 GLY A C 1
ATOM 766 O O . GLY A 1 94 ? 6.264 1.139 -10.981 1.00 78.81 94 GLY A O 1
ATOM 767 N N . ILE A 1 95 ? 6.665 -0.767 -9.854 1.00 83.19 95 ILE A N 1
ATOM 768 C CA . ILE A 1 95 ? 6.075 -0.355 -8.578 1.00 83.19 95 ILE A CA 1
ATOM 769 C C . ILE A 1 95 ? 7.159 -0.502 -7.508 1.00 83.19 95 ILE A C 1
ATOM 771 O O . ILE A 1 95 ? 7.743 -1.574 -7.363 1.00 83.19 95 ILE A O 1
ATOM 775 N N . SER A 1 96 ? 7.438 0.568 -6.762 1.00 87.62 96 SER A N 1
ATOM 776 C CA . SER A 1 96 ? 8.405 0.546 -5.661 1.00 87.62 96 SER A CA 1
ATOM 777 C C . SER A 1 96 ? 7.694 0.317 -4.329 1.00 87.62 96 SER A C 1
ATOM 779 O O . SER A 1 96 ? 6.824 1.095 -3.933 1.00 87.62 96 SER A O 1
ATOM 781 N N . ILE A 1 97 ? 8.098 -0.724 -3.594 1.00 89.00 97 ILE A N 1
ATOM 782 C CA . ILE A 1 97 ? 7.527 -1.010 -2.271 1.00 89.00 97 ILE A CA 1
ATOM 783 C C . ILE A 1 97 ? 7.834 0.110 -1.268 1.00 89.00 97 ILE A C 1
ATOM 785 O O . ILE A 1 97 ? 6.993 0.443 -0.438 1.00 89.00 97 ILE A O 1
ATOM 789 N N . GLN A 1 98 ? 9.002 0.748 -1.395 1.00 92.19 98 GLN A N 1
ATOM 790 C CA . GLN A 1 98 ? 9.421 1.869 -0.558 1.00 92.19 98 GLN A CA 1
ATOM 791 C C . GLN A 1 98 ? 8.459 3.050 -0.715 1.00 92.19 98 GLN A C 1
ATOM 793 O O . GLN A 1 98 ? 7.986 3.591 0.282 1.00 92.19 98 GLN A O 1
ATOM 798 N N . GLY A 1 99 ? 8.094 3.388 -1.956 1.00 89.31 99 GLY A N 1
ATOM 799 C CA . GLY A 1 99 ? 7.102 4.427 -2.230 1.00 89.31 99 GLY A CA 1
ATOM 800 C C . GLY A 1 99 ? 5.730 4.126 -1.633 1.00 89.31 99 GLY A C 1
ATOM 801 O O . GLY A 1 99 ? 5.084 5.021 -1.090 1.00 89.31 99 GLY A O 1
ATOM 802 N N . GLY A 1 100 ? 5.307 2.859 -1.677 1.00 91.62 100 GLY A N 1
ATOM 803 C CA . GLY A 1 100 ? 4.040 2.430 -1.086 1.00 91.62 100 GLY A CA 1
ATOM 804 C C . GLY A 1 100 ? 4.025 2.539 0.435 1.00 91.62 100 GLY A C 1
ATOM 805 O O . GLY A 1 100 ? 3.058 3.043 1.003 1.00 91.62 100 GLY A O 1
ATOM 806 N N . ILE A 1 101 ? 5.116 2.137 1.094 1.00 92.81 101 ILE A N 1
ATOM 807 C CA . ILE A 1 101 ? 5.265 2.244 2.552 1.00 92.81 101 ILE A CA 1
ATOM 808 C C . ILE A 1 101 ? 5.283 3.714 2.985 1.00 92.81 101 ILE A C 1
ATOM 810 O O . ILE A 1 101 ? 4.566 4.080 3.914 1.00 92.81 101 ILE A O 1
ATOM 814 N N . ILE A 1 102 ? 6.053 4.565 2.300 1.00 94.31 102 ILE A N 1
ATOM 815 C CA . ILE A 1 102 ? 6.165 5.995 2.627 1.00 94.31 102 ILE A CA 1
ATOM 816 C C . ILE A 1 102 ? 4.811 6.693 2.467 1.00 94.31 102 ILE A C 1
ATOM 818 O O . ILE A 1 102 ? 4.358 7.381 3.383 1.00 94.31 102 ILE A O 1
ATOM 822 N N . ALA A 1 103 ? 4.135 6.492 1.334 1.00 94.19 103 ALA A N 1
ATOM 823 C CA . ALA A 1 103 ? 2.833 7.106 1.096 1.00 94.19 103 ALA A CA 1
ATOM 824 C C . ALA A 1 103 ? 1.752 6.558 2.037 1.00 94.19 103 ALA A C 1
ATOM 826 O O . ALA A 1 103 ? 0.957 7.329 2.574 1.00 94.19 103 ALA A O 1
ATOM 827 N N . GLY A 1 104 ? 1.751 5.249 2.302 1.00 93.31 104 GLY A N 1
ATOM 828 C CA . GLY A 1 104 ? 0.838 4.637 3.263 1.00 93.31 104 GLY A CA 1
ATOM 829 C C . GLY A 1 104 ? 1.021 5.196 4.676 1.00 93.31 104 GLY A C 1
ATOM 830 O O . GLY A 1 104 ? 0.042 5.578 5.317 1.00 93.31 104 GLY A O 1
ATOM 831 N N . ALA A 1 105 ? 2.268 5.324 5.138 1.00 93.69 105 ALA A N 1
ATOM 832 C CA . ALA A 1 105 ? 2.587 5.925 6.431 1.00 93.69 105 ALA A CA 1
ATOM 833 C C . ALA A 1 105 ? 2.160 7.399 6.500 1.00 93.69 105 ALA A C 1
ATOM 835 O O . ALA A 1 105 ? 1.589 7.828 7.503 1.00 93.69 105 ALA A O 1
ATOM 836 N N . PHE A 1 106 ? 2.369 8.160 5.422 1.00 94.62 106 PHE A N 1
ATOM 837 C CA . PHE A 1 106 ? 1.939 9.554 5.334 1.00 94.62 106 PHE A CA 1
ATOM 838 C C . PHE A 1 106 ? 0.415 9.704 5.458 1.00 94.62 106 PHE A C 1
ATOM 840 O O . PHE A 1 106 ? -0.061 10.567 6.194 1.00 94.62 106 PHE A O 1
ATOM 847 N N . VAL A 1 107 ? -0.358 8.834 4.801 1.00 93.56 107 VAL A N 1
ATOM 848 C CA . VAL A 1 107 ? -1.829 8.820 4.890 1.00 93.56 107 VAL A CA 1
ATOM 849 C C . VAL A 1 107 ? -2.287 8.501 6.305 1.00 93.56 107 VAL A C 1
ATOM 851 O O . VAL A 1 107 ? -3.149 9.195 6.839 1.00 93.56 107 VAL A O 1
ATOM 854 N N . VAL A 1 108 ? -1.691 7.487 6.937 1.00 91.56 108 VAL A N 1
ATOM 855 C CA . VAL A 1 108 ? -2.011 7.126 8.325 1.00 91.56 108 VAL A CA 1
ATOM 856 C C . VAL A 1 108 ? -1.702 8.282 9.267 1.00 91.56 108 VAL A C 1
ATOM 858 O O . VAL A 1 108 ? -2.536 8.627 10.102 1.00 91.56 108 VAL A O 1
ATOM 861 N N . TRP A 1 109 ? -0.549 8.927 9.103 1.00 92.50 109 TRP A N 1
ATOM 862 C CA . TRP A 1 109 ? -0.176 10.099 9.887 1.00 92.50 109 TRP A CA 1
ATOM 863 C C . TRP A 1 109 ? -1.161 11.260 9.699 1.00 92.50 109 TRP A C 1
ATOM 865 O O . TRP A 1 109 ? -1.642 11.827 10.682 1.00 92.50 109 TRP A O 1
ATOM 875 N N . GLN A 1 110 ? -1.515 11.592 8.456 1.00 92.62 110 GLN A N 1
ATOM 876 C CA . GLN A 1 110 ? -2.455 12.673 8.160 1.00 92.62 110 GLN A CA 1
ATOM 877 C C . GLN A 1 110 ? -3.851 12.377 8.733 1.00 92.62 110 GLN A C 1
ATOM 879 O O . GLN A 1 110 ? -4.457 13.230 9.388 1.00 92.62 110 GLN A O 1
ATOM 884 N N . TYR A 1 111 ? -4.337 11.147 8.559 1.00 88.62 111 TYR A N 1
ATOM 885 C CA . TYR A 1 111 ? -5.631 10.716 9.075 1.00 88.62 111 TYR A CA 1
ATOM 886 C C . TYR A 1 111 ? -5.655 10.703 10.607 1.00 88.62 111 TYR A C 1
ATOM 888 O O . TYR A 1 111 ? -6.624 11.164 11.209 1.00 88.62 111 TYR A O 1
ATOM 896 N N . ALA A 1 112 ? -4.573 10.258 11.256 1.00 87.06 112 ALA A N 1
ATOM 897 C CA . ALA A 1 112 ? -4.439 10.289 12.711 1.00 87.06 112 ALA A CA 1
ATOM 898 C C . ALA A 1 112 ? -4.502 11.724 13.258 1.00 87.06 112 ALA A C 1
ATOM 900 O O . ALA A 1 112 ? -5.189 11.968 14.250 1.00 87.06 112 ALA A O 1
ATOM 901 N N . ARG A 1 113 ? -3.871 12.698 12.585 1.00 85.81 113 ARG A N 1
ATOM 902 C CA . ARG A 1 113 ? -3.966 14.118 12.973 1.00 85.81 113 ARG A CA 1
ATOM 903 C C . ARG A 1 113 ? -5.389 14.659 12.852 1.00 85.81 113 ARG A C 1
ATOM 905 O O . ARG A 1 113 ? -5.844 15.361 13.752 1.00 85.81 113 ARG A O 1
ATOM 912 N N . HIS A 1 114 ? -6.105 14.313 11.783 1.00 78.75 114 HIS A N 1
ATOM 913 C CA . HIS A 1 114 ? -7.503 14.718 11.618 1.00 78.75 114 HIS A CA 1
ATOM 914 C C . HIS A 1 114 ? -8.449 14.035 12.615 1.00 78.75 114 HIS A C 1
ATOM 916 O O . HIS A 1 114 ? -9.407 14.657 13.074 1.00 78.75 114 HIS A O 1
ATOM 922 N N . PHE A 1 115 ? -8.184 12.778 12.972 1.00 71.31 115 PHE A N 1
ATOM 923 C CA . PHE A 1 115 ? -9.008 12.016 13.908 1.00 71.31 115 PHE A CA 1
ATOM 924 C C . PHE A 1 115 ? -8.781 12.436 15.367 1.00 71.31 115 PHE A C 1
ATOM 926 O O . PHE A 1 115 ? -9.744 12.618 16.110 1.00 71.31 115 PHE A O 1
ATOM 933 N N . SER A 1 116 ? -7.531 12.693 15.768 1.00 58.91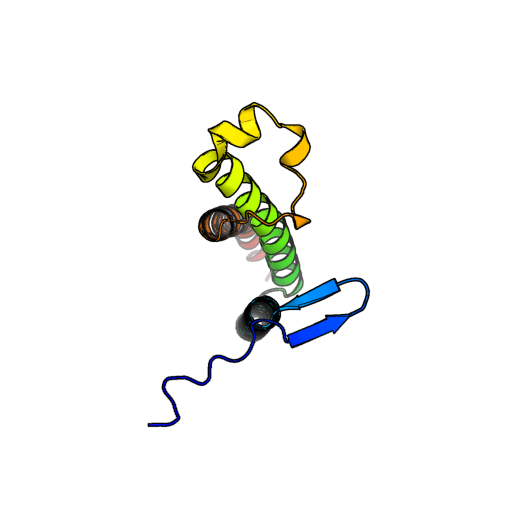 116 SER A N 1
ATOM 934 C CA . SER A 1 116 ? -7.189 13.124 17.132 1.00 58.91 116 SER A CA 1
ATOM 935 C C . SER A 1 116 ? -7.814 14.475 17.511 1.00 58.91 116 SER A C 1
ATOM 937 O O . SER A 1 116 ? -8.049 14.732 18.689 1.00 58.91 116 SER A O 1
ATOM 939 N N . GLY A 1 117 ? -8.142 15.321 16.527 1.00 56.41 117 GLY A N 1
ATOM 940 C CA . GLY A 1 117 ? -8.892 16.561 16.750 1.00 56.41 117 GLY A CA 1
ATOM 941 C C . GLY A 1 117 ? -10.377 16.354 17.082 1.00 56.41 117 GLY A C 1
ATOM 942 O O . GLY A 1 117 ? -10.996 17.251 17.645 1.00 56.41 117 GLY A O 1
ATOM 943 N N . LYS A 1 118 ? -10.957 15.187 16.762 1.00 51.75 118 LYS A N 1
ATOM 944 C CA . LYS A 1 118 ? -12.380 14.882 16.996 1.00 51.75 118 LYS A CA 1
ATOM 945 C C . LYS A 1 118 ? -12.638 14.131 18.303 1.00 51.75 118 LYS A C 1
ATOM 947 O O . LYS A 1 118 ? -13.669 14.378 18.918 1.00 51.75 118 LYS A O 1
ATOM 952 N N . ILE A 1 119 ? -11.707 13.287 18.763 1.00 53.94 119 ILE A N 1
ATOM 953 C CA . ILE A 1 119 ? -11.853 12.563 20.045 1.00 53.94 119 ILE A CA 1
ATOM 954 C C . ILE A 1 119 ? -11.893 13.538 21.231 1.00 53.94 119 ILE A C 1
ATOM 956 O O . ILE A 1 119 ? -12.709 13.372 22.129 1.00 53.94 119 ILE A O 1
ATOM 960 N N . LYS A 1 120 ? -11.108 14.626 21.187 1.00 46.56 120 LYS A N 1
ATOM 961 C CA . LYS A 1 120 ? -11.102 15.658 22.240 1.00 46.56 120 LYS A CA 1
ATOM 962 C C . LYS A 1 120 ? -12.472 16.332 22.454 1.00 46.56 120 LYS A C 1
ATOM 964 O O . LYS A 1 120 ? -12.711 16.888 23.516 1.00 46.56 120 LYS A O 1
ATOM 969 N N . ASN A 1 121 ? -13.373 16.262 21.470 1.00 46.75 121 ASN A N 1
ATOM 970 C CA . ASN A 1 121 ? -14.720 16.834 21.545 1.00 46.75 121 ASN A CA 1
ATOM 971 C C . ASN A 1 121 ? -15.818 15.805 21.882 1.00 46.75 121 ASN A C 1
ATOM 973 O O . ASN A 1 121 ? -16.975 16.198 21.985 1.00 46.75 121 ASN A O 1
ATOM 977 N N . GLN A 1 122 ? -15.497 14.512 22.032 1.00 48.06 122 GLN A N 1
ATOM 978 C CA . GLN A 1 122 ? -16.476 13.461 22.363 1.00 48.06 122 GLN A CA 1
ATOM 979 C C . GLN A 1 122 ? -16.417 12.982 23.823 1.00 48.06 122 GLN A C 1
ATOM 981 O O . GLN A 1 122 ? -17.281 12.214 24.228 1.00 48.06 122 GLN A O 1
ATOM 986 N N . GLU A 1 123 ? -15.482 13.482 24.638 1.00 47.56 123 GLU A N 1
ATOM 987 C CA . GLU A 1 123 ? -15.461 13.253 26.097 1.00 47.56 123 GLU A CA 1
ATOM 988 C C . GLU A 1 123 ? -16.435 14.160 26.884 1.00 47.56 123 GLU A C 1
ATOM 990 O O . GLU A 1 123 ? -16.450 14.132 28.111 1.00 47.56 123 GLU A O 1
ATOM 995 N N . VAL A 1 124 ? -17.270 14.962 26.209 1.00 43.81 124 VAL A N 1
ATOM 996 C CA . VAL A 1 124 ? -18.245 15.862 26.854 1.00 43.81 124 VAL A CA 1
ATOM 997 C C . VAL A 1 124 ? -19.677 15.463 26.501 1.00 43.81 124 VAL A C 1
ATOM 999 O O . VAL A 1 124 ? -20.394 16.238 25.881 1.00 43.81 124 VAL A O 1
ATOM 1002 N N . VAL A 1 125 ? -20.110 14.263 26.887 1.00 32.41 125 VAL A N 1
ATOM 1003 C CA . VAL A 1 125 ? -21.519 14.020 27.245 1.00 32.41 125 VAL A CA 1
ATOM 1004 C C . VAL A 1 125 ? -21.541 12.971 28.372 1.00 32.41 125 VAL A C 1
ATOM 1006 O O . VAL A 1 125 ? -20.983 11.895 28.157 1.00 32.41 125 VAL A O 1
ATOM 1009 N N . PRO A 1 126 ? -22.093 13.297 29.559 1.00 39.88 126 PRO A N 1
ATOM 1010 C CA . PRO A 1 126 ? -22.162 12.397 30.715 1.00 39.88 126 PRO A CA 1
ATOM 1011 C C . PRO A 1 126 ? -23.084 11.191 30.500 1.00 39.88 126 PRO A C 1
ATOM 1013 O O . PRO A 1 126 ? -24.031 11.298 29.685 1.00 39.88 126 PRO A O 1
#

Sequence (126 aa):
MFLHTFIPGPIAWHFVITVVYWYGLLVTLGGVAGFVLIARLAKSIHFPLAHLTNLTFYTVIFGFLGARAFYVLFIEWSYYSTNTGEILKFWQGGISIQGGIIAGAFVVWQYARHFSGKIKNQEVVP

pLDDT: mean 82.68, std 13.47, range [32.41, 96.62]

Radius of gyration: 19.88 Å; chains: 1; bounding box: 42×51×53 Å

Foldseek 3Di:
DPPPPPPDDQFPDDDPVDTDGPVVVVVVVVLVVVLVVVLVVCVVVVHDVVLSVVLSVQLVVQLQVQQLVCQCVPPVVVPCVVVVVCSPVPVVPRGHNVRSVVRSVVSVVVSCVVVVVVVVVPVPDD